Protein AF-A0AAV6FG68-F1 (afdb_monomer_lite)

InterP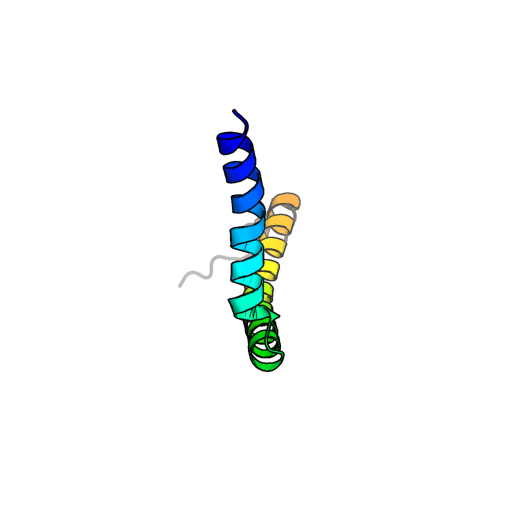ro domains:
  IPR008027 Cytochrome b-c1 complex subunit 9 [PF05365] (18-69)
  IPR008027 Cytochrome b-c1 complex subunit 9 [PTHR12980] (12-72)
  IPR036656 Cytochrome b-c1 complex subunit 9 superfamily [G3DSA:1.20.5.260] (14-74)
  IPR036656 Cytochrome b-c1 complex subunit 9 superfamily [SSF81514] (13-71)

Structure (mmCIF, N/CA/C/O backbone):
data_AF-A0AAV6FG68-F1
#
_entry.id   AF-A0AAV6FG68-F1
#
loop_
_atom_site.group_PDB
_atom_site.id
_atom_site.type_symbol
_atom_site.label_atom_id
_atom_site.label_alt_id
_atom_site.label_comp_id
_atom_site.label_asym_id
_atom_site.label_entity_id
_atom_site.label_seq_id
_atom_site.pdbx_PDB_ins_code
_atom_site.Cartn_x
_atom_site.Cartn_y
_atom_site.Cartn_z
_atom_site.occupancy
_atom_site.B_iso_or_equiv
_atom_site.auth_seq_id
_atom_site.auth_comp_id
_atom_site.auth_asym_id
_atom_site.auth_atom_id
_atom_site.pdbx_PDB_model_num
ATOM 1 N N . MET A 1 1 ? 36.862 -13.625 3.365 1.00 63.91 1 MET A N 1
ATOM 2 C CA . MET A 1 1 ? 36.225 -12.353 3.789 1.00 63.91 1 MET A CA 1
ATOM 3 C C . MET A 1 1 ? 35.755 -11.539 2.582 1.00 63.91 1 MET A C 1
ATOM 5 O O . MET A 1 1 ? 34.581 -11.202 2.546 1.00 63.91 1 MET A O 1
ATOM 9 N N . ALA A 1 2 ? 36.604 -11.306 1.570 1.00 67.69 2 ALA A N 1
ATOM 10 C CA . ALA A 1 2 ? 36.219 -10.635 0.317 1.00 67.69 2 ALA A CA 1
ATOM 11 C C . ALA A 1 2 ? 35.089 -11.353 -0.457 1.00 67.69 2 ALA A C 1
ATOM 13 O O . ALA A 1 2 ? 34.139 -10.705 -0.885 1.00 67.69 2 ALA A O 1
ATOM 14 N N . ASP A 1 3 ? 35.119 -12.687 -0.542 1.00 72.38 3 ASP A N 1
ATOM 15 C CA . ASP A 1 3 ? 34.063 -13.456 -1.229 1.00 72.38 3 ASP A CA 1
ATOM 16 C C . ASP A 1 3 ? 32.708 -13.390 -0.514 1.00 72.38 3 ASP A C 1
ATOM 18 O O . ASP A 1 3 ? 31.663 -13.320 -1.151 1.00 72.38 3 ASP A O 1
ATOM 22 N N . PHE A 1 4 ? 32.717 -13.334 0.820 1.00 66.19 4 PHE A N 1
ATOM 23 C CA . PHE A 1 4 ? 31.498 -13.223 1.624 1.00 66.19 4 PHE A CA 1
ATOM 24 C C . PHE A 1 4 ? 30.845 -11.840 1.465 1.00 66.19 4 PHE A C 1
ATOM 26 O O . PHE A 1 4 ? 29.626 -11.733 1.356 1.00 66.19 4 PHE A O 1
ATOM 33 N N . LEU A 1 5 ? 31.661 -10.784 1.373 1.00 66.62 5 LEU A N 1
ATOM 34 C CA . LEU A 1 5 ? 31.193 -9.429 1.075 1.00 66.62 5 LEU A CA 1
ATOM 35 C C . LEU A 1 5 ? 30.660 -9.310 -0.361 1.00 66.62 5 LEU A C 1
ATOM 37 O O . LEU A 1 5 ? 29.617 -8.694 -0.559 1.00 66.62 5 LEU A O 1
ATOM 41 N N . ASN A 1 6 ? 31.306 -9.949 -1.342 1.00 66.12 6 ASN A N 1
ATOM 42 C CA . ASN A 1 6 ? 30.825 -9.994 -2.728 1.00 66.12 6 ASN A CA 1
ATOM 43 C C . ASN A 1 6 ? 29.495 -10.745 -2.868 1.00 66.12 6 ASN A C 1
ATOM 45 O O . ASN A 1 6 ? 28.618 -10.289 -3.601 1.00 66.12 6 ASN A O 1
ATOM 49 N N . VAL A 1 7 ? 29.306 -11.850 -2.137 1.00 65.25 7 VAL A N 1
ATOM 50 C CA . VAL A 1 7 ? 28.014 -12.548 -2.077 1.00 65.25 7 VAL A CA 1
ATOM 51 C C . VAL A 1 7 ? 26.942 -11.603 -1.535 1.00 65.25 7 VAL A C 1
ATOM 53 O O . VAL A 1 7 ? 25.975 -11.351 -2.245 1.00 65.25 7 VAL A O 1
ATOM 56 N N . ILE A 1 8 ? 27.147 -10.982 -0.367 1.00 61.78 8 ILE A N 1
ATOM 57 C CA . ILE A 1 8 ? 26.185 -10.041 0.241 1.00 61.78 8 ILE A CA 1
ATOM 58 C C . ILE A 1 8 ? 25.865 -8.849 -0.689 1.00 61.78 8 ILE A C 1
ATOM 60 O O . ILE A 1 8 ? 24.696 -8.489 -0.842 1.00 61.78 8 ILE A O 1
ATOM 64 N N . LEU A 1 9 ? 26.870 -8.273 -1.359 1.00 60.28 9 LEU A N 1
ATOM 65 C CA . LEU A 1 9 ? 26.700 -7.188 -2.339 1.00 60.28 9 LEU A CA 1
ATOM 66 C C . LEU A 1 9 ? 25.938 -7.636 -3.602 1.00 60.28 9 LEU A C 1
ATOM 68 O O . LEU A 1 9 ? 25.126 -6.873 -4.128 1.00 60.28 9 LEU A O 1
ATOM 72 N N . SER A 1 10 ? 26.150 -8.868 -4.080 1.00 59.53 10 SER A N 1
ATOM 73 C CA . SER A 1 10 ? 25.472 -9.413 -5.267 1.00 59.53 10 SER A CA 1
ATOM 74 C C . SER A 1 10 ? 23.997 -9.757 -5.018 1.00 59.53 10 SER A C 1
ATOM 76 O O . SER A 1 10 ? 23.153 -9.545 -5.894 1.00 59.53 10 SER A O 1
ATOM 78 N N . THR A 1 11 ? 23.655 -10.221 -3.812 1.00 60.00 11 THR A N 1
ATOM 79 C CA . THR A 1 11 ? 22.294 -10.656 -3.463 1.00 60.00 11 THR A CA 1
ATOM 80 C C . THR A 1 11 ? 21.311 -9.484 -3.428 1.00 60.00 11 THR A C 1
ATOM 82 O O . THR A 1 11 ? 20.169 -9.627 -3.866 1.00 60.00 11 THR A O 1
ATOM 85 N N . ASN A 1 12 ? 21.761 -8.299 -2.994 1.00 60.38 12 ASN A N 1
ATOM 86 C CA . ASN A 1 12 ? 20.919 -7.100 -2.905 1.00 60.38 12 ASN A CA 1
ATOM 87 C C . ASN A 1 12 ? 20.501 -6.567 -4.294 1.00 60.38 12 ASN A C 1
ATOM 89 O O . ASN A 1 12 ? 19.411 -6.023 -4.461 1.00 60.38 12 ASN A O 1
ATOM 93 N N . MET A 1 13 ? 21.326 -6.790 -5.326 1.00 70.88 13 MET A N 1
ATOM 94 C CA . MET A 1 13 ? 20.961 -6.487 -6.716 1.00 70.88 13 MET A CA 1
ATOM 95 C C . MET A 1 13 ? 20.191 -7.619 -7.403 1.00 70.88 13 MET A C 1
ATOM 97 O O . MET A 1 13 ? 19.463 -7.355 -8.358 1.00 70.88 13 MET A O 1
ATOM 101 N N . ALA A 1 14 ? 20.326 -8.871 -6.954 1.00 83.44 14 ALA A N 1
ATOM 102 C CA . ALA A 1 14 ? 19.709 -10.021 -7.616 1.00 83.44 14 ALA A CA 1
ATOM 103 C C . ALA A 1 14 ? 18.173 -9.973 -7.572 1.00 83.44 14 ALA A C 1
ATOM 105 O O . ALA A 1 14 ? 17.522 -10.203 -8.596 1.00 83.44 14 ALA A O 1
ATOM 106 N N . LEU A 1 15 ? 17.588 -9.618 -6.423 1.00 87.56 15 LEU A N 1
ATOM 107 C CA . LEU A 1 15 ? 16.134 -9.508 -6.281 1.00 87.56 15 LEU A CA 1
ATOM 108 C C . LEU A 1 15 ? 15.579 -8.317 -7.071 1.00 87.56 15 LEU A C 1
ATOM 110 O O . LEU A 1 15 ? 14.674 -8.495 -7.883 1.00 87.56 15 LEU A O 1
ATOM 114 N N . ALA A 1 16 ? 16.176 -7.131 -6.926 1.00 89.75 16 ALA A N 1
ATOM 115 C CA . ALA A 1 16 ? 15.770 -5.941 -7.676 1.00 89.75 16 ALA A CA 1
ATOM 116 C C . ALA A 1 16 ? 15.880 -6.149 -9.198 1.00 89.75 16 ALA A C 1
ATOM 118 O O . ALA A 1 16 ? 14.958 -5.819 -9.945 1.00 89.75 16 ALA A O 1
ATOM 119 N N . LYS A 1 17 ? 16.967 -6.776 -9.669 1.00 90.94 17 LYS A N 1
ATOM 120 C CA . LYS A 1 17 ? 17.161 -7.130 -11.083 1.00 90.94 17 LYS A CA 1
ATOM 121 C C . LYS A 1 17 ? 16.126 -8.145 -11.566 1.00 90.94 17 LYS A C 1
ATOM 123 O O . LYS A 1 17 ? 15.678 -8.057 -12.709 1.00 90.94 17 LYS A O 1
ATOM 128 N N . SER A 1 18 ? 15.738 -9.099 -10.723 1.00 92.38 18 SER A N 1
ATOM 129 C CA . SER A 1 18 ? 14.710 -10.090 -11.059 1.00 92.38 18 SER A CA 1
ATOM 130 C C . SER A 1 18 ? 13.338 -9.435 -11.182 1.00 92.38 18 SER A C 1
ATOM 132 O O . SER A 1 18 ? 12.676 -9.603 -12.201 1.00 92.38 18 SER A O 1
ATOM 134 N N . VAL A 1 19 ? 12.960 -8.606 -10.207 1.00 91.88 19 VAL A N 1
ATOM 135 C CA . VAL A 1 19 ? 11.712 -7.831 -10.225 1.00 91.88 19 VAL A CA 1
ATOM 136 C C . VAL A 1 19 ? 11.665 -6.903 -11.443 1.00 91.88 19 VAL A C 1
ATOM 138 O O . VAL A 1 19 ? 10.670 -6.884 -12.167 1.00 91.88 19 VAL A O 1
ATOM 141 N N . TYR A 1 20 ? 12.759 -6.193 -11.738 1.00 93.12 20 TYR A N 1
ATOM 142 C CA . TYR A 1 20 ? 12.840 -5.340 -12.921 1.00 93.12 20 TYR A CA 1
ATOM 143 C C . TYR A 1 20 ? 12.593 -6.129 -14.209 1.00 93.12 20 TYR A C 1
ATOM 145 O O . TYR A 1 20 ? 11.742 -5.756 -15.012 1.00 93.12 20 TYR A O 1
ATOM 153 N N . ASN A 1 21 ? 13.289 -7.252 -14.390 1.00 92.88 21 ASN A N 1
ATOM 154 C CA 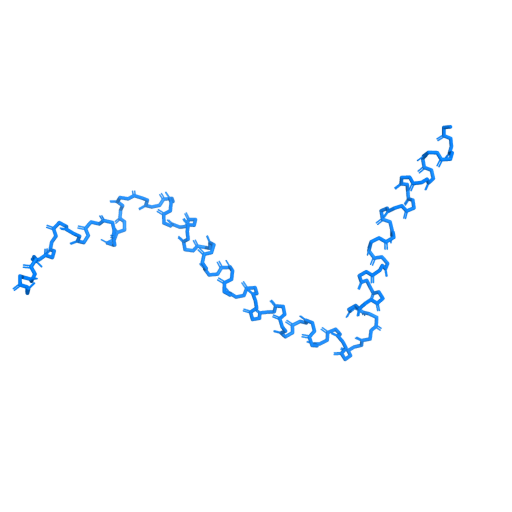. ASN A 1 21 ? 13.123 -8.085 -15.578 1.00 92.88 21 ASN A CA 1
ATOM 155 C C . ASN A 1 21 ? 11.725 -8.709 -15.693 1.00 92.88 21 ASN A C 1
ATOM 157 O O . ASN A 1 21 ? 11.260 -8.895 -16.817 1.00 92.88 21 ASN A O 1
ATOM 161 N N . LEU A 1 22 ? 11.079 -9.018 -14.565 1.00 92.19 22 LEU A N 1
ATOM 162 C CA . LEU A 1 22 ? 9.773 -9.669 -14.517 1.00 92.19 22 LEU A CA 1
ATOM 163 C C . LEU A 1 22 ? 8.630 -8.702 -14.847 1.00 92.19 22 LEU A C 1
ATOM 165 O O . LEU A 1 22 ? 7.784 -9.025 -15.676 1.00 92.19 22 LEU A O 1
ATOM 169 N N . ILE A 1 23 ? 8.604 -7.530 -14.205 1.00 94.00 23 ILE A N 1
ATOM 170 C CA . ILE A 1 23 ? 7.433 -6.641 -14.250 1.00 94.00 23 ILE A CA 1
ATOM 171 C C . ILE A 1 23 ? 7.721 -5.233 -14.778 1.00 94.00 23 ILE A C 1
ATOM 173 O O . ILE A 1 23 ? 6.829 -4.642 -15.378 1.00 94.00 23 ILE A O 1
ATOM 177 N N . PHE A 1 24 ? 8.946 -4.707 -14.660 1.00 93.75 24 PHE A N 1
ATOM 178 C CA . PHE A 1 24 ? 9.256 -3.318 -15.055 1.00 93.75 24 PHE A CA 1
ATOM 179 C C . PHE A 1 24 ? 9.969 -3.174 -16.415 1.00 93.75 24 PHE A C 1
ATOM 181 O O . PHE A 1 24 ? 10.029 -2.074 -16.956 1.00 93.75 24 PHE A O 1
ATOM 188 N N . ARG A 1 25 ? 10.502 -4.255 -17.004 1.00 94.62 25 ARG A N 1
ATOM 189 C CA . ARG A 1 25 ? 11.310 -4.197 -18.240 1.00 94.62 25 ARG A CA 1
ATOM 190 C C . ARG A 1 25 ? 10.497 -3.933 -19.510 1.00 94.62 25 ARG A C 1
ATOM 192 O O . ARG A 1 25 ? 11.021 -3.328 -20.442 1.00 94.62 25 ARG A O 1
ATOM 199 N N . ARG A 1 26 ? 9.260 -4.431 -19.600 1.00 96.56 26 ARG A N 1
ATOM 200 C CA . ARG A 1 26 ? 8.379 -4.226 -20.764 1.00 96.56 26 ARG A CA 1
ATOM 201 C C . ARG A 1 26 ? 7.201 -3.345 -20.359 1.00 96.56 26 ARG A C 1
ATOM 203 O O . ARG A 1 26 ? 6.532 -3.634 -19.374 1.00 96.56 26 ARG A O 1
ATOM 210 N N . THR A 1 27 ? 6.898 -2.317 -21.151 1.00 96.44 27 THR A N 1
ATOM 211 C CA . THR A 1 27 ? 5.804 -1.374 -20.852 1.00 96.44 27 THR A CA 1
ATOM 212 C C . THR A 1 27 ? 4.446 -2.066 -20.721 1.00 96.44 27 THR A C 1
ATOM 214 O O . THR A 1 27 ? 3.657 -1.710 -19.854 1.00 96.44 27 THR A O 1
ATOM 217 N N . SER A 1 28 ? 4.180 -3.094 -21.534 1.00 96.62 28 SER A N 1
ATOM 218 C CA . SER A 1 28 ? 2.924 -3.850 -21.475 1.00 96.62 28 SER A CA 1
ATOM 219 C C . SER A 1 28 ? 2.759 -4.634 -20.168 1.00 96.62 28 SER A C 1
ATOM 221 O O . SER A 1 28 ? 1.701 -4.564 -19.546 1.00 96.62 28 SER A O 1
ATOM 223 N N . THR A 1 29 ? 3.799 -5.341 -19.709 1.00 95.75 29 THR A N 1
ATOM 224 C CA . THR A 1 29 ? 3.761 -6.067 -18.425 1.00 95.75 29 THR A CA 1
ATOM 225 C C . THR A 1 29 ? 3.716 -5.105 -17.247 1.00 95.75 29 THR A C 1
ATOM 227 O O . THR A 1 29 ? 3.019 -5.364 -16.269 1.00 95.75 29 THR A O 1
ATOM 230 N N . PHE A 1 30 ? 4.404 -3.969 -17.362 1.00 96.69 30 PHE A N 1
ATOM 231 C CA . PHE A 1 30 ? 4.387 -2.911 -16.361 1.00 96.69 30 PHE A CA 1
ATOM 232 C C . PHE A 1 30 ? 2.984 -2.324 -16.176 1.00 96.69 30 PHE A C 1
ATOM 234 O O . PHE A 1 30 ? 2.495 -2.264 -15.051 1.00 96.69 30 PHE A O 1
ATOM 241 N N . ALA A 1 31 ? 2.298 -1.978 -17.268 1.00 97.62 31 ALA A N 1
ATOM 242 C CA . ALA A 1 31 ? 0.941 -1.438 -17.215 1.00 97.62 31 ALA A CA 1
ATOM 243 C C . ALA A 1 31 ? -0.050 -2.416 -16.560 1.00 97.62 31 ALA A C 1
ATOM 245 O O . ALA A 1 31 ? -0.810 -2.023 -15.678 1.00 97.62 31 ALA A O 1
ATOM 246 N N . ILE A 1 32 ? -0.005 -3.701 -16.933 1.00 97.81 32 ILE A N 1
ATOM 247 C CA . ILE A 1 32 ? -0.847 -4.739 -16.312 1.00 97.81 32 ILE A CA 1
ATOM 248 C C . ILE A 1 32 ? -0.532 -4.873 -14.820 1.00 97.81 32 ILE A C 1
ATOM 250 O O . ILE A 1 32 ? -1.448 -4.954 -14.005 1.00 97.81 32 ILE A O 1
ATOM 254 N N . THR A 1 33 ? 0.751 -4.849 -14.455 1.00 97.44 33 THR A N 1
ATOM 255 C CA . THR A 1 33 ? 1.176 -4.933 -13.053 1.00 97.44 33 THR A CA 1
ATOM 256 C C . THR A 1 33 ? 0.639 -3.762 -12.236 1.00 97.44 33 THR A C 1
ATOM 258 O O . THR A 1 33 ? 0.167 -3.981 -11.126 1.00 97.44 33 THR A O 1
ATOM 261 N N . ILE A 1 34 ? 0.647 -2.539 -12.781 1.00 97.25 34 ILE A N 1
ATOM 262 C CA . ILE A 1 34 ? 0.048 -1.375 -12.113 1.00 97.25 34 ILE A CA 1
ATOM 263 C C . ILE A 1 34 ? -1.458 -1.562 -11.949 1.00 97.25 34 ILE A C 1
ATOM 265 O O . ILE A 1 34 ? -1.962 -1.351 -10.853 1.00 97.25 34 ILE A O 1
ATOM 269 N N . MET A 1 35 ? -2.177 -1.963 -13.001 1.00 98.06 35 MET A N 1
ATOM 270 C CA . MET A 1 35 ? -3.635 -2.126 -12.928 1.00 98.06 35 MET A CA 1
ATOM 271 C C . MET A 1 35 ? -4.039 -3.158 -11.871 1.00 98.06 35 MET A C 1
ATOM 273 O O . MET A 1 35 ? -4.880 -2.879 -11.021 1.00 98.06 35 MET A O 1
ATOM 277 N N . VAL A 1 36 ? -3.406 -4.334 -11.883 1.00 97.94 36 VAL A N 1
ATOM 278 C CA . VAL A 1 36 ? -3.667 -5.383 -10.885 1.00 97.94 36 VAL A CA 1
ATOM 279 C C . VAL A 1 36 ? -3.224 -4.928 -9.496 1.00 97.94 36 VAL A C 1
ATOM 281 O O . VAL A 1 36 ? -3.959 -5.097 -8.524 1.00 97.94 36 VAL A O 1
ATOM 284 N N . GLY A 1 37 ? -2.039 -4.322 -9.406 1.00 97.94 37 GLY A N 1
ATOM 285 C CA . GLY A 1 37 ? -1.487 -3.801 -8.162 1.00 97.94 37 GLY A CA 1
ATOM 286 C C . GLY A 1 37 ? -2.397 -2.762 -7.518 1.00 97.94 37 GLY A C 1
ATOM 287 O O . GLY A 1 37 ? -2.611 -2.837 -6.317 1.00 97.94 37 GLY A O 1
ATOM 288 N N . ALA A 1 38 ? -2.987 -1.859 -8.301 1.00 98.12 38 ALA A N 1
ATOM 289 C CA . ALA A 1 38 ? -3.905 -0.836 -7.813 1.00 98.12 38 ALA A CA 1
ATOM 290 C C . ALA A 1 38 ? -5.171 -1.443 -7.192 1.00 98.12 38 ALA A C 1
ATOM 292 O O . ALA A 1 38 ? -5.515 -1.081 -6.074 1.00 98.12 38 ALA A O 1
ATOM 293 N N . VAL A 1 39 ? -5.809 -2.416 -7.855 1.00 98.00 39 VAL A N 1
ATOM 294 C CA . VAL A 1 39 ? -7.030 -3.072 -7.338 1.00 98.00 39 VAL A CA 1
ATOM 295 C C . VAL A 1 39 ? -6.759 -3.844 -6.044 1.00 98.00 39 VAL A C 1
ATOM 297 O O . VAL A 1 39 ? -7.578 -3.855 -5.125 1.00 98.00 39 VAL A O 1
ATOM 300 N N . VAL A 1 40 ? -5.609 -4.516 -5.953 1.00 98.31 40 VAL A N 1
ATOM 301 C CA . VAL A 1 40 ? -5.220 -5.222 -4.722 1.00 98.31 40 VAL A CA 1
ATOM 302 C C . VAL A 1 40 ? -4.860 -4.225 -3.623 1.00 98.31 40 VAL A C 1
ATOM 304 O O . VAL A 1 40 ? -5.275 -4.402 -2.478 1.00 98.31 40 VAL A O 1
ATOM 307 N N . PHE A 1 41 ? -4.108 -3.179 -3.969 1.00 98.00 41 PHE A N 1
ATOM 308 C CA . PHE A 1 41 ? -3.690 -2.142 -3.037 1.00 98.00 41 PHE A CA 1
ATOM 309 C C . PHE A 1 41 ? -4.888 -1.415 -2.435 1.00 98.00 41 PHE A C 1
ATOM 311 O O . PHE A 1 41 ? -4.923 -1.285 -1.222 1.00 98.00 41 PHE A O 1
ATOM 318 N N . GLU A 1 42 ? -5.873 -1.019 -3.244 1.00 97.75 42 GLU A N 1
ATOM 319 C CA . GLU A 1 42 ? -7.112 -0.365 -2.800 1.00 97.75 42 GLU A CA 1
ATOM 320 C C . GLU A 1 42 ? -7.760 -1.136 -1.645 1.00 97.75 42 GLU A C 1
ATOM 322 O O . GLU A 1 42 ? -7.880 -0.614 -0.541 1.00 97.75 42 GLU A O 1
ATOM 327 N N . ARG A 1 43 ? -8.053 -2.430 -1.833 1.00 98.00 43 ARG A N 1
ATOM 328 C CA . ARG A 1 43 ? -8.717 -3.228 -0.789 1.00 98.00 43 ARG A CA 1
ATOM 329 C C . ARG A 1 43 ? -7.904 -3.367 0.490 1.00 98.00 43 ARG A C 1
ATOM 331 O O . ARG A 1 43 ? -8.473 -3.362 1.579 1.00 98.00 43 ARG A O 1
ATOM 338 N N . VAL A 1 44 ? -6.593 -3.560 0.360 1.00 98.25 44 VAL A N 1
ATOM 339 C CA . VAL A 1 44 ? -5.706 -3.711 1.520 1.00 98.25 44 VAL A CA 1
ATOM 340 C C . VAL A 1 44 ? -5.554 -2.379 2.246 1.00 98.25 44 VAL A C 1
ATOM 342 O O . VAL A 1 44 ? -5.553 -2.349 3.475 1.00 98.25 44 VAL A O 1
ATOM 345 N N . PHE A 1 45 ? -5.433 -1.286 1.497 1.00 97.81 45 PHE A N 1
ATOM 346 C CA . PHE A 1 45 ? -5.255 0.048 2.041 1.00 97.81 45 PHE A CA 1
ATOM 347 C C . PHE A 1 45 ? -6.515 0.531 2.754 1.00 97.81 45 PHE A C 1
ATOM 349 O O . PHE A 1 45 ? -6.398 1.018 3.873 1.00 97.81 45 PHE A O 1
ATOM 356 N N . ASP A 1 46 ? -7.697 0.319 2.176 1.00 97.94 46 ASP A N 1
ATOM 357 C CA . ASP A 1 46 ? -8.968 0.684 2.804 1.00 97.94 46 ASP A CA 1
ATOM 358 C C . ASP A 1 46 ? -9.179 -0.088 4.110 1.00 97.94 46 ASP A C 1
ATOM 360 O O . ASP A 1 46 ? -9.351 0.516 5.166 1.00 97.94 46 ASP A O 1
ATOM 364 N N . GLN A 1 47 ? -9.055 -1.422 4.085 1.00 97.94 47 GLN A N 1
ATOM 365 C CA . GLN A 1 47 ? -9.220 -2.239 5.296 1.00 97.94 47 GLN A CA 1
ATOM 366 C C . GLN A 1 47 ? -8.161 -1.928 6.359 1.00 97.94 47 GLN A C 1
ATOM 368 O O . GLN A 1 47 ? -8.464 -1.874 7.550 1.00 97.94 47 GLN A O 1
ATOM 373 N N . GLY A 1 48 ? -6.908 -1.729 5.944 1.00 98.19 48 GLY A N 1
ATOM 374 C CA . GLY A 1 48 ? -5.825 -1.365 6.852 1.00 98.19 48 GLY A CA 1
ATOM 375 C C . GLY A 1 48 ? -6.030 0.022 7.460 1.00 98.19 48 GLY A C 1
ATOM 376 O O . GLY A 1 48 ? -5.838 0.203 8.662 1.00 98.19 48 GLY A O 1
ATOM 377 N N . GLY A 1 49 ? -6.453 0.986 6.644 1.00 98.25 49 GLY A N 1
ATOM 378 C CA . GLY A 1 49 ? -6.772 2.347 7.057 1.00 98.25 49 GLY A CA 1
ATOM 379 C C . GLY A 1 49 ? -7.923 2.377 8.054 1.00 98.25 49 GLY A C 1
ATOM 380 O O . GLY A 1 49 ? -7.772 2.961 9.129 1.00 98.25 49 GLY A O 1
ATOM 381 N N . ASP A 1 50 ? -9.016 1.678 7.750 1.00 97.94 50 ASP A N 1
ATOM 382 C CA . ASP A 1 50 ? -10.154 1.521 8.653 1.00 97.94 50 ASP A CA 1
ATOM 383 C C . ASP A 1 50 ? -9.721 0.886 9.974 1.00 97.94 50 ASP A C 1
ATOM 385 O O . ASP A 1 50 ? -9.996 1.442 11.034 1.00 97.94 50 ASP A O 1
ATOM 389 N N . ALA A 1 51 ? -8.957 -0.210 9.943 1.00 97.69 51 ALA A N 1
ATOM 390 C CA . ALA A 1 51 ? -8.480 -0.874 11.156 1.00 97.69 51 ALA A CA 1
ATOM 391 C C . ALA A 1 51 ? -7.611 0.047 12.031 1.00 97.69 51 ALA A C 1
ATOM 393 O O . ALA A 1 51 ? -7.777 0.094 13.253 1.00 97.69 51 ALA A O 1
ATOM 394 N N . ILE A 1 52 ? -6.700 0.812 11.420 1.00 98.44 52 ILE A N 1
ATOM 395 C CA . ILE A 1 52 ? -5.862 1.782 12.138 1.00 98.44 52 ILE A CA 1
ATOM 396 C C . ILE A 1 52 ? -6.733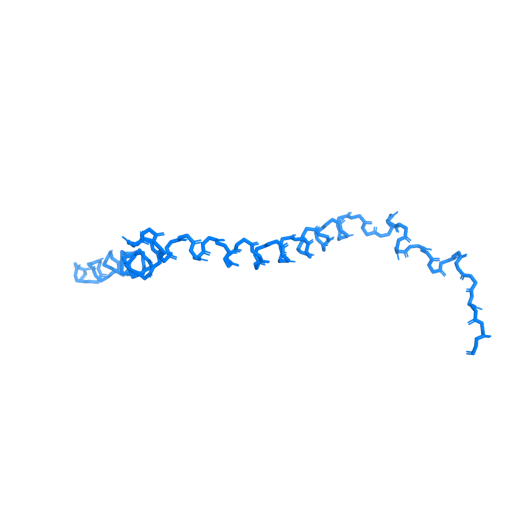 2.890 12.738 1.00 98.44 52 ILE A C 1
ATOM 398 O O . ILE A 1 52 ? -6.597 3.222 13.919 1.00 98.44 52 ILE A O 1
ATOM 402 N N . PHE A 1 53 ? -7.647 3.450 11.948 1.00 97.88 53 PHE A N 1
ATOM 403 C CA . PHE A 1 53 ? -8.535 4.521 12.383 1.00 97.88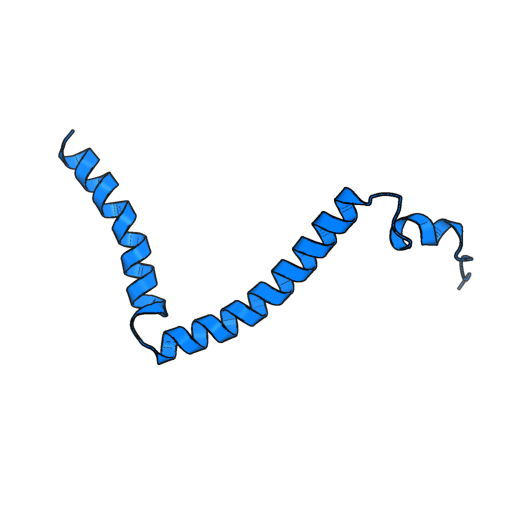 53 PHE A CA 1
ATOM 404 C C . PHE A 1 53 ? -9.458 4.078 13.524 1.00 97.88 53 PHE A C 1
ATOM 406 O O . PHE A 1 53 ? -9.636 4.806 14.506 1.00 97.88 53 PHE A O 1
ATOM 413 N N . GLU A 1 54 ? -10.001 2.867 13.428 1.00 97.56 54 GLU A N 1
ATOM 414 C CA . GLU A 1 54 ? -10.807 2.217 14.456 1.00 97.56 54 GLU A CA 1
ATOM 415 C C . GLU A 1 54 ? -10.057 2.036 15.759 1.00 97.56 54 GLU A C 1
ATOM 417 O O . GLU A 1 54 ? -10.569 2.398 16.821 1.00 97.56 54 GLU A O 1
ATOM 422 N N . GLN A 1 55 ? -8.836 1.514 15.670 1.00 97.31 55 GLN A N 1
ATOM 423 C CA . GLN A 1 55 ? -7.999 1.261 16.829 1.00 97.31 55 GLN A CA 1
ATOM 424 C C . GLN A 1 55 ? -7.658 2.562 17.561 1.00 97.31 55 GLN A C 1
ATOM 426 O O . GLN A 1 55 ? -7.720 2.616 18.790 1.00 97.31 55 GLN A O 1
ATOM 431 N N . ILE A 1 56 ? -7.353 3.631 16.820 1.00 98.19 56 ILE A N 1
ATOM 432 C CA . ILE A 1 56 ? -7.060 4.952 17.394 1.00 98.19 56 ILE A CA 1
ATOM 433 C C . ILE A 1 56 ? -8.309 5.565 18.048 1.00 98.19 56 ILE A C 1
ATOM 435 O O . ILE A 1 56 ? -8.212 6.226 19.083 1.00 98.19 56 ILE A O 1
ATOM 439 N N . ASN A 1 57 ? -9.495 5.331 17.481 1.00 97.88 57 ASN A N 1
ATOM 440 C CA . ASN A 1 57 ? -10.764 5.901 17.949 1.00 97.88 57 ASN A CA 1
ATOM 441 C C . ASN A 1 57 ? -11.640 4.888 18.702 1.00 97.88 57 ASN A C 1
ATOM 443 O O . ASN A 1 57 ? -12.876 5.001 18.743 1.00 97.88 57 ASN A O 1
ATOM 447 N N . ARG A 1 58 ? -11.007 3.890 19.322 1.00 95.69 58 ARG A N 1
ATOM 448 C CA . ARG A 1 58 ? -11.704 2.835 20.051 1.00 95.69 58 ARG A CA 1
ATOM 449 C C . ARG A 1 58 ? -12.600 3.425 21.144 1.00 95.69 58 ARG A C 1
ATOM 451 O O . ARG A 1 58 ? -12.198 4.317 21.884 1.00 95.69 58 ARG A O 1
ATOM 458 N N . GLY A 1 59 ? -13.846 2.957 21.202 1.00 94.12 59 GLY A N 1
ATOM 459 C CA . GLY A 1 59 ? -14.873 3.452 22.128 1.00 94.12 59 GLY A CA 1
ATOM 460 C C . GLY A 1 59 ? -15.510 4.806 21.777 1.00 94.12 59 GLY A C 1
ATOM 461 O O . GLY A 1 59 ? -16.478 5.178 22.426 1.00 94.12 59 GLY A O 1
ATOM 462 N N . LYS A 1 60 ? -15.021 5.531 20.758 1.00 95.75 60 LYS A N 1
ATOM 463 C CA . LYS A 1 60 ? -15.594 6.829 20.336 1.00 95.75 60 LYS A CA 1
ATOM 464 C C . LYS A 1 60 ? -16.496 6.728 19.108 1.00 95.75 60 LYS A C 1
ATOM 466 O O . LYS A 1 60 ? -17.428 7.507 18.954 1.00 95.75 60 LYS A O 1
ATOM 471 N N . LEU A 1 61 ? -16.192 5.793 18.212 1.00 96.62 61 LEU A N 1
ATOM 472 C CA . LEU A 1 61 ? -16.946 5.596 16.975 1.00 96.62 61 LEU A CA 1
ATOM 473 C C . LEU A 1 61 ? -18.347 5.047 17.254 1.00 96.62 61 LEU A C 1
ATOM 475 O O . LEU A 1 61 ? -18.500 4.164 18.097 1.00 96.62 61 LEU A O 1
ATOM 479 N N . TRP A 1 62 ? -19.336 5.491 16.468 1.00 95.00 62 TRP A N 1
ATOM 480 C CA . TRP A 1 62 ? -20.720 5.012 16.567 1.00 95.00 62 TRP A CA 1
ATOM 481 C C . TRP A 1 62 ? -20.799 3.485 16.575 1.00 95.00 62 TRP A C 1
ATOM 483 O O . TRP A 1 62 ? -21.378 2.917 17.487 1.00 95.00 62 TRP A O 1
ATOM 493 N N . LYS A 1 63 ? -20.115 2.799 15.652 1.00 93.19 63 LYS A N 1
ATOM 494 C CA . LYS A 1 63 ? -20.063 1.326 15.600 1.00 93.19 63 LYS A CA 1
ATOM 495 C C . LYS A 1 63 ? -19.607 0.641 16.896 1.00 93.19 63 LYS A C 1
ATOM 497 O O . LYS A 1 63 ? -19.972 -0.504 17.123 1.00 93.19 63 LYS A O 1
ATOM 502 N N . HIS A 1 64 ? -18.845 1.320 17.756 1.00 94.69 64 HIS A N 1
ATOM 503 C CA . HIS A 1 64 ? -18.442 0.779 19.055 1.00 94.69 64 HIS A CA 1
ATOM 504 C C . HIS A 1 64 ? -19.531 0.923 20.114 1.00 94.69 64 HIS A C 1
ATOM 506 O O . HIS A 1 64 ? -19.584 0.101 21.016 1.00 94.69 64 HIS A O 1
ATOM 512 N N . ILE A 1 65 ? -20.379 1.950 20.023 1.00 93.31 65 ILE A N 1
ATOM 513 C CA . ILE A 1 65 ? -21.392 2.284 21.037 1.00 93.31 65 ILE A CA 1
ATOM 514 C C . ILE A 1 65 ? -22.826 1.992 20.587 1.00 93.31 65 ILE A C 1
ATOM 516 O O . ILE A 1 65 ? -23.726 2.015 21.415 1.00 93.31 65 ILE A O 1
ATOM 520 N N . LYS A 1 66 ? -23.034 1.693 19.301 1.00 92.81 66 LYS A N 1
ATOM 521 C CA . LYS A 1 66 ? -24.331 1.440 18.657 1.00 92.81 66 LYS A CA 1
ATOM 522 C C . LYS A 1 66 ? -25.153 0.384 19.398 1.00 92.81 66 LYS A C 1
ATOM 524 O O . LYS A 1 66 ? -26.339 0.581 19.615 1.00 92.81 66 LYS A O 1
ATOM 529 N N . HIS A 1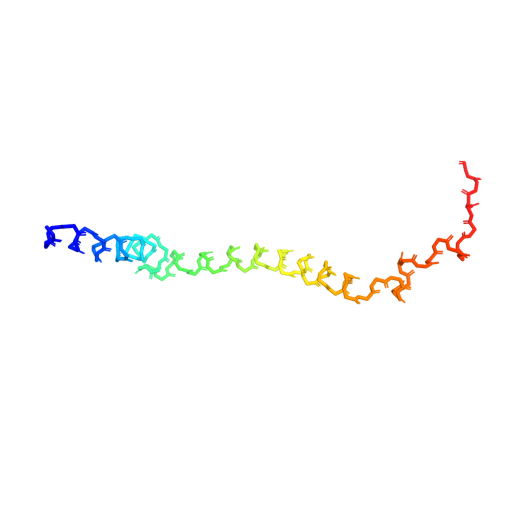 67 ? -24.495 -0.664 19.893 1.00 89.94 67 HIS A N 1
ATOM 530 C CA . HIS A 1 67 ? -25.117 -1.735 20.681 1.00 89.94 67 HIS A CA 1
ATOM 531 C C . HIS A 1 67 ? -25.789 -1.272 21.987 1.00 89.94 67 HIS A C 1
ATOM 533 O O . HIS A 1 67 ? -26.565 -2.025 22.559 1.00 89.94 67 HIS A O 1
ATOM 539 N N . ASN A 1 68 ? -25.491 -0.064 22.476 1.00 89.19 68 ASN A N 1
ATOM 540 C CA . ASN A 1 68 ? -26.149 0.511 23.652 1.00 89.19 68 ASN A CA 1
ATOM 541 C C . ASN A 1 68 ? -27.481 1.199 23.317 1.00 89.19 68 ASN A C 1
ATOM 543 O O . ASN A 1 68 ? -28.203 1.583 24.233 1.00 89.19 68 ASN A O 1
ATOM 547 N N . TYR A 1 69 ? -27.769 1.415 22.031 1.00 87.94 69 TYR A N 1
ATOM 548 C CA . TYR A 1 69 ? -28.879 2.247 21.561 1.00 87.94 69 TYR A CA 1
ATOM 549 C C . TYR A 1 69 ? -29.793 1.543 20.557 1.00 87.94 69 TYR A C 1
ATOM 551 O O . TYR A 1 69 ? -30.871 2.055 20.276 1.00 87.94 69 TYR A O 1
ATOM 559 N N . GLU A 1 70 ? -29.374 0.407 20.001 1.00 88.25 70 GLU A N 1
ATOM 560 C CA . GLU A 1 70 ? -30.253 -0.429 19.189 1.00 88.25 70 GLU A CA 1
ATOM 561 C C . GLU A 1 70 ? -31.033 -1.373 20.101 1.00 88.25 70 GLU A C 1
ATOM 563 O O . GLU A 1 70 ? -30.442 -2.116 20.890 1.00 88.25 70 GLU A O 1
ATOM 568 N N . GLU A 1 71 ? -32.363 -1.311 20.014 1.00 76.00 71 GLU A N 1
ATOM 569 C CA . GLU A 1 71 ? -33.221 -2.324 20.615 1.00 76.00 71 GLU A CA 1
ATOM 570 C C . GLU A 1 71 ? -32.904 -3.669 19.957 1.00 76.00 71 GLU A C 1
ATOM 572 O O . GLU A 1 71 ? -32.632 -3.752 18.757 1.00 76.00 71 GLU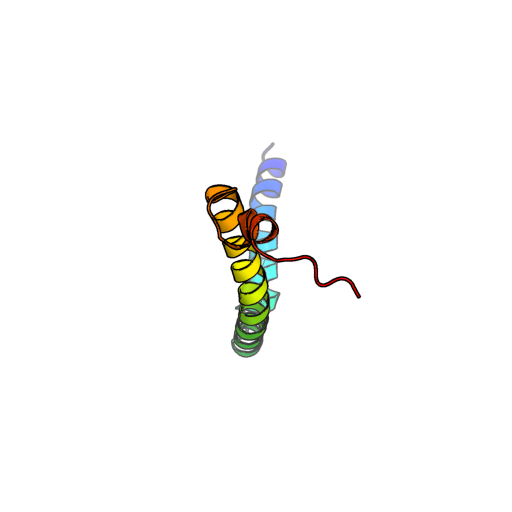 A O 1
ATOM 577 N N . LYS A 1 72 ? -32.871 -4.733 20.761 1.00 67.12 72 LYS A N 1
ATOM 578 C CA . LYS A 1 72 ? -32.820 -6.078 20.202 1.00 67.12 72 LYS A CA 1
ATOM 579 C C . LYS A 1 72 ? -34.175 -6.313 19.557 1.00 67.12 72 LYS A C 1
ATOM 581 O O . LYS A 1 72 ? -35.141 -6.532 20.280 1.00 67.12 72 LYS A O 1
ATOM 586 N N . ASP A 1 73 ? -34.231 -6.261 18.234 1.00 62.69 73 ASP A N 1
ATOM 587 C CA . ASP A 1 73 ? -35.333 -6.863 17.499 1.00 62.69 73 ASP A CA 1
ATOM 588 C C . ASP A 1 73 ? -35.319 -8.360 17.855 1.00 62.69 73 ASP A C 1
ATOM 590 O O . ASP A 1 73 ? -34.441 -9.116 17.434 1.00 62.69 73 ASP A O 1
ATOM 594 N N . GLU A 1 74 ? -36.206 -8.750 18.773 1.00 57.03 74 GLU A N 1
ATOM 595 C CA . GLU A 1 74 ? -36.496 -10.143 19.095 1.00 57.03 74 GLU A CA 1
ATOM 596 C C . GLU A 1 74 ? -37.218 -10.759 17.885 1.00 57.03 74 GLU A C 1
ATOM 598 O O . GLU A 1 74 ? -38.437 -10.648 17.762 1.00 57.03 74 GLU A O 1
ATOM 603 N N . GLU A 1 75 ? -36.454 -11.386 16.987 1.00 47.53 75 GLU A N 1
ATOM 604 C CA . GLU A 1 75 ? -36.926 -12.479 16.119 1.00 47.53 75 GLU A CA 1
ATOM 605 C C . GLU A 1 75 ? -36.405 -13.830 16.627 1.00 47.53 75 GLU A C 1
ATOM 607 O O . GLU A 1 75 ? -35.183 -13.949 16.893 1.00 47.53 75 GLU A O 1
#

Foldseek 3Di:
DVVVVVVVVVVVVVVVVVCCVQQVVDPVSVVVCVVVVVVVCVVCVVVVVCVVVCVVCPPPDCVNCVVVPDDPPDD

Organism: NCBI:txid278164

pLDDT: mean 87.73, std 14.02, range [47.53, 98.44]

Sequence (75 aa):
MADFLNVILSTNMALAKSVYNLIFRRTSTFAITIMVGAVVFERVFDQGGDAIFEQINRGKLWKHIKHNYEEKDEE

Secondary structure (DSSP, 8-state):
-HHHHHHHHHHHHHHHHHHIIIIISSHHHHHHHHHHHHHHHHHHHHHHHHHHHHHHTTTTSHHHHGGGTS-----

Radius of gyration: 23.82 Å; chains: 1; bounding box: 73×20×45 Å